Protein AF-A0A1G9P3B0-F1 (afdb_monomer_lite)

Sequence (167 aa):
MRNFLYIVFLFLLISGCKPGIPKQVIQPDQMSGLLADIHIVDGYVSSIPSSDSAKKVAAAYYKGIYKKYGVDSAKYAKSMAYYNSEPKVLDEIYTKVVADLSRQKAIVVKSDSLSNAKIQKALSLKNSADSLLRADPEYKIRFLLKDTTKKKIDFIQPKMVYKEPKL

Structure (mmCIF, N/CA/C/O backbone):
data_AF-A0A1G9P3B0-F1
#
_entry.id   AF-A0A1G9P3B0-F1
#
loop_
_atom_site.group_PDB
_atom_site.id
_atom_site.type_symbol
_atom_site.label_atom_id
_atom_site.label_alt_id
_atom_site.label_comp_id
_atom_site.label_asym_id
_atom_site.label_entity_id
_atom_site.label_seq_id
_atom_site.pdbx_PDB_ins_code
_atom_site.Cartn_x
_atom_site.Cartn_y
_atom_site.Cartn_z
_atom_site.occupancy
_atom_site.B_iso_or_equiv
_atom_site.auth_seq_id
_atom_site.auth_comp_id
_atom_site.auth_asym_id
_atom_site.auth_atom_id
_atom_site.pdbx_PDB_model_num
ATOM 1 N N . MET A 1 1 ? -24.530 -32.537 45.513 1.00 59.22 1 MET A N 1
ATOM 2 C CA . MET A 1 1 ? -23.204 -32.519 44.849 1.00 59.22 1 MET A CA 1
ATOM 3 C C . MET A 1 1 ? -23.283 -32.873 43.358 1.00 59.22 1 MET A C 1
ATOM 5 O O . MET A 1 1 ? -22.841 -32.071 42.551 1.00 59.22 1 MET A O 1
ATOM 9 N N . ARG A 1 2 ? -23.889 -34.007 42.957 1.00 66.62 2 ARG A N 1
ATOM 10 C CA . ARG A 1 2 ? -23.928 -34.464 41.545 1.00 66.62 2 ARG A CA 1
ATOM 11 C C . ARG A 1 2 ? -24.655 -33.516 40.570 1.00 66.62 2 ARG A C 1
ATOM 13 O O . ARG A 1 2 ? -24.180 -33.315 39.463 1.00 66.62 2 ARG A O 1
ATOM 20 N N . ASN A 1 3 ? -25.740 -32.866 41.001 1.00 70.38 3 ASN A N 1
ATOM 21 C CA . ASN A 1 3 ? -26.509 -31.945 40.146 1.00 70.38 3 ASN A CA 1
ATOM 22 C C . ASN A 1 3 ? -25.796 -30.609 39.872 1.00 70.38 3 ASN A C 1
ATOM 24 O O . ASN A 1 3 ? -26.060 -29.973 38.859 1.00 70.38 3 ASN A O 1
ATOM 28 N N . PHE A 1 4 ? -24.866 -30.203 40.742 1.00 78.69 4 PHE A N 1
ATOM 29 C CA . PHE A 1 4 ? -24.110 -28.960 40.576 1.00 78.69 4 PHE A CA 1
ATOM 30 C C . PHE A 1 4 ? -23.075 -29.076 39.447 1.00 78.69 4 PHE A C 1
ATOM 32 O O . PHE A 1 4 ? -22.885 -28.137 38.681 1.00 78.69 4 PHE A O 1
ATOM 39 N N . LEU A 1 5 ? -22.480 -30.264 39.279 1.00 81.88 5 LEU A N 1
ATOM 40 C CA . LEU A 1 5 ? -21.540 -30.549 38.192 1.00 81.88 5 LEU A CA 1
ATOM 41 C C . LEU A 1 5 ? -22.190 -30.411 36.810 1.00 81.88 5 LEU A C 1
ATOM 43 O O . LEU A 1 5 ? -21.567 -29.859 35.910 1.00 81.88 5 LEU A O 1
ATOM 47 N N . TYR A 1 6 ? -23.449 -30.830 36.646 1.00 84.00 6 TYR A N 1
ATOM 48 C CA . TYR A 1 6 ? -24.161 -30.683 35.371 1.00 84.00 6 TYR A CA 1
ATOM 49 C C . TYR A 1 6 ? -24.462 -29.220 35.021 1.00 84.00 6 TYR A C 1
ATOM 51 O O . TYR A 1 6 ? -24.377 -28.847 33.856 1.00 84.00 6 TYR A O 1
ATOM 59 N N . ILE A 1 7 ? -24.755 -28.378 36.018 1.00 84.69 7 ILE A N 1
ATOM 60 C CA . ILE A 1 7 ? -25.005 -26.941 35.815 1.00 84.69 7 ILE A CA 1
ATOM 61 C C . ILE A 1 7 ? -23.712 -26.219 35.415 1.00 84.69 7 ILE A C 1
ATOM 63 O O . ILE A 1 7 ? -23.719 -25.415 34.485 1.00 84.69 7 ILE A O 1
ATOM 67 N N . VAL A 1 8 ? -22.590 -26.547 36.063 1.00 84.25 8 VAL A N 1
ATOM 68 C CA . VAL A 1 8 ? -21.265 -26.006 35.712 1.00 84.25 8 VAL A CA 1
ATOM 69 C C . VAL A 1 8 ? -20.843 -26.451 34.308 1.00 84.25 8 VAL A C 1
ATOM 71 O O . VAL A 1 8 ? -20.342 -25.642 33.529 1.00 84.25 8 VAL A O 1
ATOM 74 N N . PHE A 1 9 ? -21.100 -27.711 33.948 1.00 81.44 9 PHE A N 1
ATOM 75 C CA . PHE A 1 9 ? -20.798 -28.238 32.615 1.00 81.44 9 PHE A CA 1
ATOM 76 C C . PHE A 1 9 ? -21.659 -27.585 31.522 1.00 81.44 9 PHE A C 1
ATOM 78 O O . PHE A 1 9 ? -21.158 -27.266 30.444 1.00 81.44 9 PHE A O 1
ATOM 85 N N . LEU A 1 10 ? -22.935 -27.308 31.815 1.00 80.62 10 LEU A N 1
ATOM 86 C CA . LEU A 1 10 ? -23.837 -26.599 30.907 1.00 80.62 10 LEU A CA 1
ATOM 87 C C . LEU A 1 10 ? -23.410 -25.135 30.696 1.00 80.62 10 LEU A C 1
ATOM 89 O O . LEU A 1 10 ? -23.442 -24.652 29.569 1.00 80.62 10 LEU A O 1
ATOM 93 N N . PHE A 1 11 ? -22.940 -24.444 31.740 1.00 76.75 11 PHE A N 1
ATOM 94 C CA . PHE A 1 11 ? -22.407 -23.076 31.628 1.00 76.75 11 PHE A CA 1
ATOM 95 C C . PHE A 1 11 ? -21.090 -22.994 30.834 1.00 76.75 11 PHE A C 1
ATOM 97 O O . PHE A 1 11 ? -20.860 -22.028 30.100 1.00 76.75 11 PHE A O 1
ATOM 104 N N . LEU A 1 12 ? -20.242 -24.022 30.933 1.00 76.69 12 LEU A N 1
ATOM 105 C CA . LEU A 1 12 ? -19.001 -24.135 30.158 1.00 76.69 12 LEU A CA 1
ATOM 106 C C . LEU A 1 12 ? -19.261 -24.270 28.651 1.00 76.69 12 LEU A C 1
ATOM 108 O O . LEU A 1 12 ? -18.527 -23.691 27.852 1.00 76.69 12 LEU A O 1
ATOM 112 N N . LEU A 1 13 ? -20.334 -24.963 28.259 1.00 72.31 13 LEU A N 1
ATOM 113 C CA . LEU A 1 13 ? -20.713 -25.146 26.852 1.00 72.31 13 LEU A CA 1
ATOM 114 C C . LEU A 1 13 ? -21.201 -23.850 26.179 1.00 72.31 13 LEU A C 1
ATOM 116 O O . LEU A 1 13 ? -21.048 -23.698 24.970 1.00 72.31 13 LEU A O 1
ATOM 120 N N . ILE A 1 14 ? -21.743 -22.895 26.942 1.00 68.38 14 ILE A N 1
ATOM 121 C CA . ILE A 1 14 ? -22.289 -21.634 26.403 1.00 68.38 14 ILE A CA 1
ATOM 122 C C . ILE A 1 14 ? -21.182 -20.574 26.220 1.00 68.38 14 ILE A C 1
ATOM 124 O O . ILE A 1 14 ? -21.295 -19.694 25.370 1.00 68.38 14 ILE A O 1
ATOM 128 N N . SER A 1 15 ? -20.067 -20.690 26.950 1.00 64.88 15 SER A N 1
ATOM 129 C CA . SER A 1 15 ? -18.946 -19.730 26.907 1.00 64.88 15 SER A CA 1
ATOM 130 C C . SER A 1 15 ? -18.006 -19.890 25.697 1.00 64.88 15 SER A C 1
ATOM 132 O O . SER A 1 15 ? -17.103 -19.078 25.512 1.00 64.88 15 SER A O 1
ATOM 134 N N . GLY A 1 16 ? -18.189 -20.924 24.866 1.00 62.62 16 GLY A N 1
ATOM 135 C CA . GLY A 1 16 ? -17.286 -21.248 23.750 1.00 62.62 16 GLY A CA 1
ATOM 136 C C . GLY A 1 16 ? -17.602 -20.568 22.412 1.00 62.62 16 GLY A C 1
ATOM 137 O O . GLY A 1 16 ? -16.839 -20.712 21.456 1.00 62.62 16 GLY A O 1
ATOM 138 N N . CYS A 1 17 ? -18.716 -19.842 22.302 1.00 65.38 17 CYS A N 1
ATOM 139 C CA . CYS A 1 17 ? -19.121 -19.241 21.035 1.00 65.38 17 CYS A CA 1
ATOM 140 C C . CYS A 1 17 ? -18.333 -17.941 20.796 1.00 65.38 17 CYS A C 1
ATOM 142 O O . CYS A 1 17 ? -18.739 -16.871 21.252 1.00 65.38 17 CYS A O 1
ATOM 144 N N . LYS A 1 18 ? -17.183 -18.018 20.105 1.00 65.06 18 LYS A N 1
ATOM 145 C CA . LYS A 1 18 ? -16.473 -16.808 19.656 1.00 65.06 18 LYS A CA 1
ATOM 146 C C . LYS A 1 18 ? -17.383 -16.087 18.651 1.00 65.06 18 LYS A C 1
ATOM 148 O O . LYS A 1 18 ? -17.736 -16.691 17.635 1.00 65.06 18 LYS A O 1
ATOM 153 N N . PRO A 1 19 ? -17.785 -14.830 18.904 1.00 71.19 19 PRO A N 1
ATOM 154 C CA . PRO A 1 19 ? -18.587 -14.094 17.943 1.00 71.19 19 PRO A CA 1
ATOM 155 C C . PRO A 1 19 ? -17.794 -13.963 16.640 1.00 71.19 19 PRO A C 1
ATOM 157 O O . PRO A 1 19 ? -16.622 -13.584 16.643 1.00 71.19 19 PRO A O 1
ATOM 160 N N . GLY A 1 20 ? -18.426 -14.336 15.527 1.00 82.44 20 GLY A N 1
ATOM 161 C CA . GLY A 1 20 ? -17.858 -14.140 14.198 1.00 82.44 20 GLY A CA 1
ATOM 162 C C . GLY A 1 20 ? -17.673 -12.654 13.877 1.00 82.44 20 GLY A C 1
ATOM 163 O O . GLY A 1 20 ? -18.177 -11.777 14.580 1.00 82.44 20 GLY A O 1
ATOM 164 N N . ILE A 1 21 ? -16.968 -12.369 12.783 1.00 88.69 21 ILE A N 1
ATOM 165 C CA . ILE A 1 21 ? -16.720 -10.992 12.343 1.00 88.69 21 ILE A CA 1
ATOM 166 C C . ILE A 1 21 ? -18.064 -10.291 12.057 1.00 88.69 21 ILE A C 1
ATOM 168 O O . ILE A 1 21 ? -18.881 -10.834 11.302 1.00 88.69 21 ILE A O 1
ATOM 172 N N . PRO A 1 22 ? -18.325 -9.102 12.639 1.00 90.88 22 PRO A N 1
ATOM 173 C CA . PRO A 1 22 ? -19.581 -8.389 12.440 1.00 90.88 22 PRO A CA 1
ATOM 174 C C . PRO A 1 22 ? -19.814 -8.035 10.968 1.00 90.88 22 PRO A C 1
ATOM 176 O O . PRO A 1 22 ? -18.952 -7.463 10.311 1.00 90.88 22 PRO A O 1
ATOM 179 N N . LYS A 1 23 ? -21.026 -8.258 10.453 1.00 90.38 23 LYS A N 1
ATOM 180 C CA . LYS A 1 23 ? -21.375 -7.928 9.052 1.00 90.38 23 LYS A CA 1
ATOM 181 C C . LYS A 1 23 ? -21.283 -6.429 8.726 1.00 90.38 23 LYS A C 1
ATOM 183 O O . LYS A 1 23 ? -21.314 -6.034 7.564 1.00 90.38 23 LYS A O 1
ATOM 188 N N . GLN A 1 24 ? -21.247 -5.583 9.752 1.00 91.62 24 GLN A N 1
ATOM 189 C CA . GLN A 1 24 ? -21.202 -4.129 9.638 1.00 91.62 24 GLN A CA 1
ATOM 190 C C . GLN A 1 24 ? -19.784 -3.596 9.382 1.00 91.62 24 GLN A C 1
ATOM 192 O O . GLN A 1 24 ? -19.653 -2.418 9.044 1.00 91.62 24 GLN A O 1
ATOM 197 N N . VAL A 1 25 ? -18.743 -4.424 9.544 1.00 96.69 25 VAL A N 1
ATOM 198 C CA . VAL A 1 25 ? -17.365 -4.074 9.175 1.00 96.69 25 VAL A CA 1
ATOM 199 C C . VAL A 1 25 ? -17.031 -4.580 7.769 1.00 96.69 25 VAL A C 1
ATOM 201 O O . VAL A 1 25 ? -17.743 -5.391 7.182 1.00 96.69 25 VAL A O 1
ATOM 204 N N . ILE A 1 26 ? -15.971 -4.043 7.176 1.00 98.06 26 ILE A N 1
ATOM 205 C CA . ILE A 1 26 ? -15.415 -4.523 5.910 1.00 98.06 26 ILE A CA 1
ATOM 206 C C . ILE A 1 26 ? -14.812 -5.898 6.171 1.00 98.06 26 ILE A C 1
ATOM 208 O O . ILE A 1 26 ? -13.929 -6.002 7.013 1.00 98.06 26 ILE A O 1
ATOM 212 N N . GLN A 1 27 ? -15.258 -6.927 5.451 1.00 97.38 27 GLN A N 1
ATOM 213 C CA . GLN A 1 27 ? -14.770 -8.298 5.634 1.00 97.38 27 GLN A CA 1
ATOM 214 C C . GLN A 1 27 ? -13.257 -8.411 5.358 1.00 97.38 27 GLN A C 1
ATOM 216 O O . GLN A 1 27 ? -12.761 -7.678 4.499 1.00 97.38 27 GLN A O 1
ATOM 221 N N . PRO A 1 28 ? -12.524 -9.333 6.017 1.00 96.69 28 PRO A N 1
ATOM 222 C CA . PRO A 1 28 ? -11.058 -9.397 5.958 1.00 96.69 28 PRO A CA 1
ATOM 223 C C . PRO A 1 28 ? -10.470 -9.434 4.548 1.00 96.69 28 PRO A C 1
ATOM 225 O O . PRO A 1 28 ? -9.521 -8.711 4.260 1.00 96.69 28 PRO A O 1
ATOM 228 N N . ASP A 1 29 ? -11.060 -10.225 3.647 1.00 96.06 29 ASP A N 1
ATOM 229 C CA . ASP A 1 29 ? -10.578 -10.334 2.266 1.00 96.06 29 ASP A CA 1
ATOM 230 C C . ASP A 1 29 ? -10.693 -8.997 1.527 1.00 96.06 29 ASP A C 1
ATOM 232 O O . ASP A 1 29 ? -9.725 -8.527 0.931 1.00 96.06 29 ASP A O 1
ATOM 236 N N . GLN A 1 30 ? -11.843 -8.327 1.643 1.00 98.06 30 GLN A N 1
ATOM 237 C CA . GLN A 1 30 ? -12.043 -7.004 1.057 1.00 98.06 30 GLN A CA 1
ATOM 238 C C . GLN A 1 30 ? -11.147 -5.947 1.721 1.00 98.06 30 GLN A C 1
ATOM 240 O O . GLN A 1 30 ? -10.620 -5.073 1.034 1.00 98.06 30 GLN A O 1
ATOM 245 N N . MET A 1 31 ? -10.957 -6.030 3.042 1.00 98.31 31 MET A N 1
ATOM 246 C CA . MET A 1 31 ? -10.093 -5.117 3.791 1.00 98.31 31 MET A CA 1
ATOM 247 C C . MET A 1 31 ? -8.634 -5.244 3.345 1.00 98.31 31 MET A C 1
ATOM 249 O O . MET A 1 31 ? -7.967 -4.227 3.191 1.00 98.31 31 MET A O 1
ATOM 253 N N . SER A 1 32 ? -8.153 -6.462 3.079 1.00 98.38 32 SER A N 1
ATOM 254 C CA . SER A 1 32 ? -6.780 -6.683 2.614 1.00 98.38 32 SER A CA 1
ATOM 255 C C . SER A 1 32 ? -6.499 -6.004 1.268 1.00 98.38 32 SER A C 1
ATOM 257 O O . SER A 1 32 ? -5.506 -5.295 1.139 1.00 98.38 32 SER A O 1
ATOM 259 N N . GLY A 1 33 ? -7.409 -6.116 0.292 1.00 98.19 33 GLY A N 1
ATOM 260 C CA . GLY A 1 33 ? -7.270 -5.409 -0.987 1.00 98.19 33 GLY A CA 1
ATOM 261 C C . GLY A 1 33 ? -7.350 -3.889 -0.826 1.00 98.19 33 GLY A C 1
ATOM 262 O O . GLY A 1 33 ? -6.542 -3.151 -1.389 1.00 98.19 33 GLY A O 1
ATOM 263 N N . LEU A 1 34 ? -8.292 -3.412 -0.006 1.00 98.50 34 LEU A N 1
ATOM 264 C CA . LEU A 1 34 ? -8.443 -1.986 0.276 1.00 98.50 34 LEU A CA 1
ATOM 265 C C . LEU A 1 34 ? -7.182 -1.393 0.912 1.00 98.50 34 LEU A C 1
ATOM 267 O O . LEU A 1 34 ? -6.743 -0.323 0.493 1.00 98.50 34 LEU A O 1
ATOM 271 N N . LEU A 1 35 ? -6.589 -2.081 1.889 1.00 98.62 35 LEU A N 1
ATOM 272 C CA . LEU A 1 35 ? -5.361 -1.635 2.545 1.00 98.62 35 LEU A CA 1
ATOM 273 C C . LEU A 1 35 ? -4.155 -1.674 1.615 1.00 98.62 35 LEU A C 1
ATOM 275 O O . LEU A 1 35 ? -3.344 -0.754 1.660 1.00 98.62 35 LEU A O 1
ATOM 279 N N . ALA A 1 36 ? -4.050 -2.680 0.743 1.00 98.50 36 ALA A N 1
ATOM 280 C CA . ALA A 1 36 ? -2.992 -2.715 -0.262 1.00 98.50 36 ALA A CA 1
ATOM 281 C C . ALA A 1 36 ? -3.039 -1.468 -1.164 1.00 98.50 36 ALA A C 1
ATOM 283 O O . ALA A 1 36 ? -2.022 -0.795 -1.333 1.00 98.50 36 ALA A O 1
ATOM 284 N N . ASP A 1 37 ? -4.222 -1.097 -1.667 1.00 98.31 37 ASP A N 1
ATOM 285 C CA . ASP A 1 37 ? -4.383 0.107 -2.491 1.00 98.31 37 ASP A CA 1
ATOM 286 C C . ASP A 1 37 ? -4.102 1.401 -1.706 1.00 98.31 37 ASP A C 1
ATOM 288 O O . ASP A 1 37 ? -3.461 2.312 -2.236 1.00 98.31 37 ASP A O 1
ATOM 292 N N . ILE A 1 38 ? -4.551 1.490 -0.445 1.00 98.19 38 ILE A N 1
ATOM 293 C CA . ILE A 1 38 ? -4.257 2.640 0.427 1.00 98.19 38 ILE A CA 1
ATOM 294 C C . ILE A 1 38 ? -2.749 2.780 0.629 1.00 98.19 38 ILE A C 1
ATOM 296 O O . ILE A 1 38 ? -2.220 3.864 0.416 1.00 98.19 38 ILE A O 1
ATOM 300 N N . HIS A 1 39 ? -2.035 1.704 0.956 1.00 98.06 39 HIS A N 1
ATOM 301 C CA . HIS A 1 39 ? -0.599 1.774 1.226 1.00 98.06 39 HIS A CA 1
ATOM 302 C C . HIS A 1 39 ? 0.250 2.060 -0.016 1.00 98.06 39 HIS A C 1
ATOM 304 O O . HIS A 1 39 ? 1.301 2.692 0.098 1.00 98.06 39 HIS A O 1
ATOM 310 N N . ILE A 1 40 ? -0.203 1.670 -1.212 1.00 97.56 40 ILE A N 1
ATOM 311 C CA . ILE A 1 40 ? 0.422 2.119 -2.469 1.00 97.56 40 ILE A CA 1
ATOM 312 C C . ILE A 1 40 ? 0.308 3.641 -2.593 1.00 97.56 40 ILE A C 1
ATOM 314 O O . ILE A 1 40 ? 1.293 4.323 -2.890 1.00 97.56 40 ILE A O 1
ATOM 318 N N . VAL A 1 41 ? -0.886 4.180 -2.338 1.00 97.38 41 VAL A N 1
ATOM 319 C CA . VAL A 1 41 ? -1.122 5.627 -2.346 1.00 97.38 41 VAL A CA 1
ATOM 320 C C . VAL A 1 41 ? -0.318 6.318 -1.254 1.00 97.38 41 VAL A C 1
ATOM 322 O O . VAL A 1 41 ? 0.271 7.352 -1.543 1.00 97.38 41 VAL A O 1
ATOM 325 N N . ASP A 1 42 ? -0.225 5.759 -0.048 1.00 97.00 42 ASP A N 1
ATOM 326 C CA . ASP A 1 42 ? 0.584 6.319 1.041 1.00 97.00 42 ASP A CA 1
ATOM 327 C C . ASP A 1 42 ? 2.054 6.416 0.635 1.00 97.00 42 ASP A C 1
ATOM 329 O O . ASP A 1 42 ? 2.689 7.451 0.837 1.00 97.00 42 ASP A O 1
ATOM 333 N N . GLY A 1 43 ? 2.578 5.368 -0.008 1.00 96.25 43 GLY A N 1
ATOM 334 C CA . GLY A 1 43 ? 3.925 5.366 -0.568 1.00 96.25 43 GLY A CA 1
ATOM 335 C C . GLY A 1 43 ? 4.128 6.505 -1.569 1.00 96.25 43 GLY A C 1
ATOM 336 O O . GLY A 1 43 ? 5.096 7.256 -1.459 1.00 96.25 43 GLY A O 1
ATOM 337 N N . TYR A 1 44 ? 3.186 6.705 -2.494 1.00 95.81 44 TYR A N 1
ATOM 338 C CA . TYR A 1 44 ? 3.234 7.829 -3.434 1.00 95.81 44 TYR A CA 1
ATOM 339 C C . TYR A 1 44 ? 3.120 9.193 -2.734 1.00 95.81 44 TYR A C 1
ATOM 341 O O . TYR A 1 44 ? 3.944 10.078 -2.958 1.00 95.81 44 TYR A O 1
ATOM 349 N N . VAL A 1 45 ? 2.135 9.366 -1.857 1.00 96.94 45 VAL A N 1
ATOM 350 C CA . VAL A 1 45 ? 1.874 10.608 -1.117 1.00 96.94 45 VAL A CA 1
ATOM 351 C C . VAL A 1 45 ? 3.070 11.000 -0.253 1.00 96.94 45 VAL A C 1
ATOM 353 O O . VAL A 1 45 ? 3.389 12.184 -0.179 1.00 96.94 45 VAL A O 1
ATOM 356 N N . SER A 1 46 ? 3.782 10.032 0.331 1.00 96.25 46 SER A N 1
ATOM 357 C CA . SER A 1 46 ? 4.992 10.281 1.127 1.00 96.25 46 SER A CA 1
ATOM 358 C C . SER A 1 46 ? 6.138 10.912 0.329 1.00 96.25 46 SER A C 1
ATOM 360 O O . SER A 1 46 ? 7.016 11.540 0.914 1.00 96.25 46 SER A O 1
ATOM 362 N N . SER A 1 47 ? 6.119 10.797 -1.005 1.00 96.25 47 SER A N 1
ATOM 363 C CA . SER A 1 47 ? 7.116 11.427 -1.877 1.00 96.25 47 SER A CA 1
ATOM 364 C C . SER A 1 47 ? 6.819 12.902 -2.182 1.00 96.25 47 SER A C 1
ATOM 366 O O . SER A 1 47 ? 7.651 13.583 -2.781 1.00 96.25 47 SER A O 1
ATOM 368 N N . ILE A 1 48 ? 5.646 13.413 -1.785 1.00 96.12 48 ILE A N 1
ATOM 369 C CA . ILE A 1 48 ? 5.209 14.786 -2.058 1.00 96.12 48 ILE A CA 1
ATOM 370 C C . ILE A 1 48 ? 5.733 15.722 -0.954 1.00 96.12 48 ILE A C 1
ATOM 372 O O . ILE A 1 48 ? 5.305 15.597 0.193 1.00 96.12 48 ILE A O 1
ATOM 376 N N . PRO A 1 49 ? 6.589 16.717 -1.269 1.00 94.44 49 PRO A N 1
ATOM 377 C CA . PRO A 1 49 ? 7.203 17.567 -0.241 1.00 94.44 49 PRO A CA 1
ATOM 378 C C . PRO A 1 49 ? 6.222 18.509 0.472 1.00 94.44 49 PRO A C 1
ATOM 380 O O . PRO A 1 49 ? 6.389 18.829 1.645 1.00 94.44 49 PRO A O 1
ATOM 383 N N . SER A 1 50 ? 5.202 18.995 -0.243 1.00 96.56 50 SER A N 1
ATOM 384 C CA . SER A 1 50 ? 4.205 19.924 0.299 1.00 96.56 50 SER A CA 1
ATOM 385 C C . SER A 1 50 ? 3.103 19.159 1.025 1.00 96.56 50 SER A C 1
ATOM 387 O O . SER A 1 50 ? 2.369 18.391 0.404 1.00 96.56 50 SER A O 1
ATOM 389 N N . SER A 1 51 ? 2.935 19.423 2.322 1.00 93.94 51 SER A N 1
ATOM 390 C CA . SER A 1 51 ? 1.920 18.776 3.163 1.00 93.94 51 SER A CA 1
ATOM 391 C C . SER A 1 51 ? 0.486 19.035 2.685 1.00 93.94 51 SER A C 1
ATOM 393 O O . SER A 1 51 ? -0.330 18.113 2.663 1.00 93.94 51 SER A O 1
ATOM 395 N N . ASP A 1 52 ? 0.170 20.254 2.250 1.00 95.44 52 ASP A N 1
ATOM 396 C CA . ASP A 1 52 ? -1.157 20.590 1.719 1.00 95.44 52 ASP A CA 1
ATOM 397 C C . ASP A 1 52 ? -1.432 19.887 0.388 1.00 95.44 52 ASP A C 1
ATOM 399 O O . ASP A 1 52 ? -2.525 19.356 0.165 1.00 95.44 52 ASP A O 1
ATOM 403 N N . SER A 1 53 ? -0.414 19.807 -0.472 1.00 95.19 53 SER A N 1
ATOM 404 C CA . SER A 1 53 ? -0.503 19.056 -1.726 1.00 95.19 53 SER A CA 1
ATOM 405 C C . SER A 1 53 ? -0.691 17.564 -1.453 1.00 95.19 53 SER A C 1
ATOM 407 O O . SER A 1 53 ? -1.592 16.948 -2.022 1.00 95.19 53 SER A O 1
ATOM 409 N N . ALA A 1 54 ? 0.091 17.001 -0.529 1.00 95.62 54 ALA A N 1
ATOM 410 C CA . ALA A 1 54 ? 0.007 15.608 -0.107 1.00 95.62 54 ALA A CA 1
ATOM 411 C C . ALA A 1 54 ? -1.397 15.261 0.409 1.00 95.62 54 ALA A C 1
ATOM 413 O O . ALA A 1 54 ? -2.001 14.296 -0.056 1.00 95.62 54 ALA A O 1
ATOM 414 N N . LYS A 1 55 ? -1.973 16.094 1.287 1.00 95.94 55 LYS A N 1
ATOM 415 C CA . LYS A 1 55 ? -3.342 15.916 1.802 1.00 95.94 55 LYS A CA 1
ATOM 416 C C . LYS A 1 55 ? -4.390 15.937 0.693 1.00 95.94 55 LYS A C 1
ATOM 418 O O . LYS A 1 55 ? -5.268 15.075 0.664 1.00 95.94 55 LYS A O 1
ATOM 423 N N . LYS A 1 56 ? -4.313 16.907 -0.225 1.00 96.62 56 LYS A N 1
ATOM 424 C CA . LYS A 1 56 ? -5.270 17.031 -1.337 1.00 96.62 56 LYS A CA 1
ATOM 425 C C . LYS A 1 56 ? -5.216 15.813 -2.259 1.00 96.62 56 LYS A C 1
ATOM 427 O O . LYS A 1 56 ? -6.258 15.296 -2.661 1.00 96.62 56 LYS A O 1
ATOM 432 N N . VAL A 1 57 ? -4.007 15.349 -2.562 1.00 96.56 57 VAL A N 1
ATOM 433 C CA . VAL A 1 57 ? -3.767 14.165 -3.389 1.00 96.56 57 VAL A CA 1
ATOM 434 C C . VAL A 1 57 ? -4.275 12.90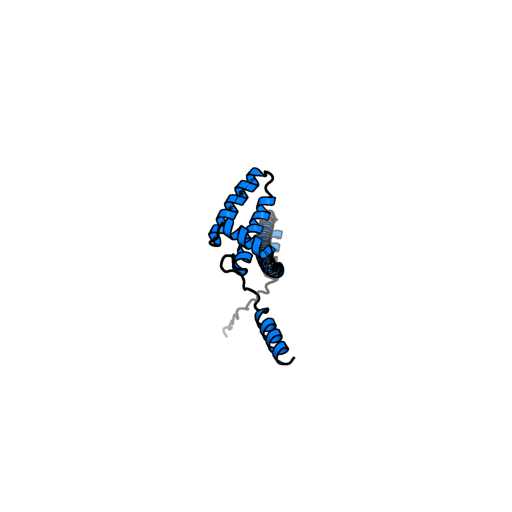3 -2.690 1.00 96.56 57 VAL A C 1
ATOM 436 O O . VAL A 1 57 ? -5.072 12.171 -3.277 1.00 96.56 57 VAL A O 1
ATOM 439 N N . ALA A 1 58 ? -3.910 12.689 -1.423 1.00 96.69 58 ALA A N 1
ATOM 440 C CA . ALA A 1 58 ? -4.369 11.551 -0.628 1.00 96.69 58 ALA A CA 1
ATOM 441 C C . ALA A 1 58 ? -5.901 11.478 -0.569 1.00 96.69 58 ALA A C 1
ATOM 443 O O . ALA A 1 58 ? -6.486 10.437 -0.854 1.00 96.69 58 ALA A O 1
ATOM 444 N N . ALA A 1 59 ? -6.570 12.603 -0.294 1.00 96.69 59 ALA A N 1
ATOM 445 C CA . ALA A 1 59 ? -8.029 12.660 -0.225 1.00 96.69 59 ALA A CA 1
ATOM 446 C C . ALA A 1 59 ? -8.704 12.245 -1.545 1.00 96.69 59 ALA A C 1
ATOM 448 O O . ALA A 1 59 ? -9.701 11.517 -1.529 1.00 96.69 59 ALA A O 1
ATOM 449 N N . ALA A 1 60 ? -8.163 12.676 -2.690 1.00 97.12 60 ALA A N 1
ATOM 450 C CA . ALA A 1 60 ? -8.686 12.300 -4.001 1.00 97.12 60 ALA A CA 1
ATOM 451 C C . ALA A 1 60 ? -8.522 10.795 -4.271 1.00 97.12 60 ALA A C 1
ATOM 453 O O . ALA A 1 60 ? -9.478 10.137 -4.692 1.00 97.12 60 ALA A O 1
ATOM 454 N N . TYR A 1 61 ? -7.345 10.242 -3.972 1.00 98.12 61 TYR A N 1
ATOM 455 C CA . TYR A 1 61 ? -7.074 8.816 -4.138 1.00 98.12 61 TYR A CA 1
ATOM 456 C C . TYR A 1 61 ? -7.917 7.947 -3.208 1.00 98.12 61 TYR A C 1
ATOM 458 O O . TYR A 1 61 ? -8.574 7.021 -3.681 1.00 98.12 61 TYR A O 1
ATOM 466 N N . TYR A 1 62 ? -7.973 8.264 -1.913 1.00 97.94 62 TYR A N 1
ATOM 467 C CA . TYR A 1 62 ? -8.775 7.502 -0.956 1.00 97.94 62 TYR A CA 1
ATOM 468 C C . TYR A 1 62 ? -10.253 7.505 -1.338 1.00 97.94 62 TYR A C 1
ATOM 470 O O . TYR A 1 62 ? -10.897 6.462 -1.282 1.00 97.94 62 TYR A O 1
ATOM 478 N N . LYS A 1 63 ? -10.793 8.634 -1.820 1.00 97.81 63 LYS A N 1
ATOM 479 C CA . LYS A 1 63 ? -12.167 8.687 -2.343 1.00 97.81 63 LYS A CA 1
ATOM 480 C C . LYS A 1 63 ? -12.380 7.703 -3.500 1.00 97.81 63 LYS A C 1
ATOM 482 O O . LYS A 1 63 ? -13.415 7.039 -3.554 1.00 97.81 63 LYS A O 1
ATOM 487 N N . GLY A 1 64 ? -11.414 7.601 -4.413 1.00 98.19 64 GLY A N 1
ATOM 488 C CA . GLY A 1 64 ? -11.435 6.627 -5.506 1.00 98.19 64 GLY A CA 1
ATOM 489 C C . GLY A 1 64 ? -11.361 5.180 -5.015 1.00 98.19 64 GLY A C 1
ATOM 490 O O . GLY A 1 64 ? -12.146 4.343 -5.460 1.00 98.19 64 GLY A O 1
ATOM 491 N N . ILE A 1 65 ? -10.478 4.898 -4.055 1.00 98.44 65 ILE A N 1
ATOM 492 C CA . ILE A 1 65 ? -10.320 3.571 -3.443 1.00 98.44 65 ILE A CA 1
ATOM 493 C C . ILE A 1 65 ? -11.608 3.152 -2.735 1.00 98.44 65 ILE A C 1
ATOM 495 O O . ILE A 1 65 ? -12.145 2.084 -3.011 1.00 98.44 65 ILE A O 1
ATOM 499 N N . TYR A 1 66 ? -12.173 4.006 -1.886 1.00 98.44 66 TYR A N 1
ATOM 500 C CA . TYR A 1 66 ? -13.431 3.714 -1.200 1.00 98.44 66 TYR A CA 1
ATOM 501 C C . TYR A 1 66 ? -14.555 3.394 -2.190 1.00 98.44 66 TYR A C 1
ATOM 503 O O . TYR A 1 66 ? -15.263 2.400 -2.018 1.00 98.44 66 TYR A O 1
ATOM 511 N N . LYS A 1 67 ? -14.641 4.143 -3.299 1.00 98.31 67 LYS A N 1
ATOM 512 C CA . LYS A 1 67 ? -15.580 3.848 -4.387 1.00 98.31 67 LYS A CA 1
ATOM 513 C C . LYS A 1 67 ? -15.316 2.484 -5.040 1.00 98.31 67 LYS A C 1
ATOM 515 O O . LYS A 1 67 ? -16.274 1.753 -5.270 1.00 98.31 67 LYS A O 1
ATOM 520 N N . LYS A 1 68 ? -14.053 2.125 -5.309 1.00 98.25 68 LYS A N 1
ATOM 521 C CA . LYS A 1 68 ? -13.659 0.816 -5.876 1.00 98.25 68 LYS A CA 1
ATOM 522 C C . LYS A 1 68 ? -14.146 -0.353 -5.013 1.00 98.25 68 LYS A C 1
ATOM 524 O O . LYS A 1 68 ? -14.591 -1.355 -5.560 1.00 98.25 68 LYS A O 1
ATOM 529 N N . TYR A 1 69 ? -14.100 -0.213 -3.689 1.00 98.00 69 TYR A N 1
ATOM 530 C CA . TYR A 1 69 ? -14.511 -1.261 -2.744 1.00 98.00 69 TYR A CA 1
ATOM 531 C C . TYR A 1 69 ? -15.959 -1.139 -2.247 1.00 98.00 69 TYR A C 1
ATOM 533 O O . TYR A 1 69 ? -16.379 -1.935 -1.408 1.00 98.00 69 TYR A O 1
ATOM 541 N N . GLY A 1 70 ? -16.733 -0.157 -2.725 1.00 97.69 70 GLY A N 1
ATOM 542 C CA . GLY A 1 70 ? -18.115 0.053 -2.278 1.00 97.69 70 GLY A CA 1
ATOM 543 C C . GLY A 1 70 ? -18.226 0.397 -0.787 1.00 97.69 70 GLY A C 1
ATOM 544 O O . GLY A 1 70 ? -19.143 -0.059 -0.103 1.00 97.69 70 GLY A O 1
ATOM 545 N N . VAL A 1 71 ? -17.265 1.158 -0.263 1.00 97.62 71 VAL A N 1
ATOM 546 C CA . VAL A 1 71 ? -17.224 1.609 1.136 1.00 97.62 71 VAL A CA 1
ATOM 547 C C . VAL A 1 71 ? -17.092 3.129 1.204 1.00 97.62 71 VAL A C 1
ATOM 549 O O . VAL A 1 71 ? -16.914 3.793 0.186 1.00 97.62 71 VAL A O 1
ATOM 552 N N . ASP A 1 72 ? -17.171 3.683 2.408 1.00 97.50 72 ASP A N 1
ATOM 553 C CA . ASP A 1 72 ? -16.848 5.076 2.699 1.00 97.50 72 ASP A CA 1
ATOM 554 C C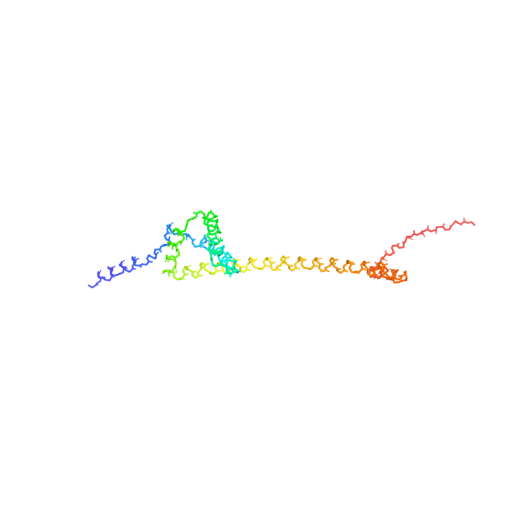 . ASP A 1 72 ? -15.792 5.166 3.815 1.00 97.50 72 ASP A C 1
ATOM 556 O O . ASP A 1 72 ? -15.376 4.159 4.403 1.00 97.50 72 ASP A O 1
ATOM 560 N N . SER A 1 73 ? -15.345 6.389 4.108 1.00 96.94 73 SER A N 1
ATOM 561 C CA . SER A 1 73 ? -14.348 6.639 5.150 1.00 96.94 73 SER A CA 1
ATOM 562 C C . SER A 1 73 ? -14.835 6.231 6.543 1.00 96.94 73 SER A C 1
ATOM 564 O O . SER A 1 73 ? -14.034 5.762 7.349 1.00 96.94 73 SER A O 1
ATOM 566 N N . ALA A 1 74 ? -16.133 6.367 6.827 1.00 97.81 74 ALA A N 1
ATOM 567 C CA . ALA A 1 74 ? -16.715 6.031 8.123 1.00 97.81 74 ALA A CA 1
ATOM 568 C C . ALA A 1 74 ? -16.722 4.514 8.360 1.00 97.81 74 ALA A C 1
ATOM 570 O O . ALA A 1 74 ? -16.304 4.041 9.419 1.00 97.81 74 ALA A O 1
ATOM 571 N N . LYS A 1 75 ? -17.135 3.731 7.359 1.00 98.00 75 LYS A N 1
ATOM 572 C CA . LYS A 1 75 ? -17.114 2.268 7.385 1.00 98.00 75 LYS A CA 1
ATOM 573 C C . LYS A 1 75 ? -15.687 1.747 7.455 1.00 98.00 75 LYS A C 1
ATOM 575 O O . LYS A 1 75 ? -15.439 0.817 8.221 1.00 98.00 75 LYS A O 1
ATOM 580 N N . TYR A 1 76 ? -14.750 2.351 6.723 1.00 98.19 76 TYR A N 1
ATOM 581 C CA . TYR A 1 76 ? -13.327 2.035 6.850 1.00 98.19 76 TYR A CA 1
ATOM 582 C C . TYR A 1 76 ? -12.819 2.275 8.276 1.00 98.19 76 TYR A C 1
ATOM 584 O O . TYR A 1 76 ? -12.335 1.337 8.907 1.00 98.19 76 TYR A O 1
ATOM 592 N N . ALA A 1 77 ? -13.011 3.480 8.820 1.00 98.00 77 ALA A N 1
ATOM 593 C CA . ALA A 1 77 ? -12.554 3.836 10.163 1.00 98.00 77 ALA A CA 1
ATOM 594 C C . ALA A 1 77 ? -13.153 2.920 11.241 1.00 98.00 77 ALA A C 1
ATOM 596 O O . ALA A 1 77 ? -12.431 2.405 12.093 1.00 98.00 77 ALA A O 1
ATOM 597 N N . LYS A 1 78 ? -14.460 2.638 11.160 1.00 97.94 78 LYS A N 1
ATOM 598 C CA . LYS A 1 78 ? -15.147 1.697 12.057 1.00 97.94 78 LYS A CA 1
ATOM 599 C C . LYS A 1 78 ? -14.564 0.286 11.973 1.00 97.94 78 LYS A C 1
ATOM 601 O O . LYS A 1 78 ? -14.384 -0.370 12.994 1.00 97.94 78 LYS A O 1
ATOM 606 N N . SER A 1 79 ? -14.284 -0.185 10.762 1.00 98.12 79 SER A N 1
ATOM 607 C CA . SER A 1 79 ? -13.733 -1.525 10.542 1.00 98.12 79 SER A CA 1
ATOM 608 C C . SER A 1 79 ? -12.302 -1.632 11.048 1.00 98.12 79 SER A C 1
ATOM 610 O O . SER A 1 79 ? -11.954 -2.616 11.688 1.00 98.12 79 SER A O 1
ATOM 612 N N . MET A 1 80 ? -11.488 -0.602 10.821 1.00 98.00 80 MET A N 1
ATOM 613 C CA . MET A 1 80 ? -10.125 -0.546 11.339 1.00 98.00 80 MET A CA 1
ATOM 614 C C . MET A 1 80 ? -10.109 -0.524 12.872 1.00 98.00 80 MET A C 1
ATOM 616 O O . MET A 1 80 ? -9.355 -1.272 13.485 1.00 98.00 80 MET A O 1
ATOM 620 N N . ALA A 1 81 ? -10.992 0.257 13.504 1.00 97.94 81 ALA A N 1
ATOM 621 C CA . ALA A 1 81 ? -11.140 0.259 14.960 1.00 97.94 81 ALA A CA 1
ATOM 622 C C . ALA A 1 81 ? -11.497 -1.133 15.512 1.00 97.94 81 ALA A C 1
ATOM 624 O O . ALA A 1 81 ? -10.935 -1.549 16.523 1.00 97.94 81 ALA A O 1
ATOM 625 N N . TYR A 1 82 ? -12.372 -1.877 14.824 1.00 97.06 82 TYR A N 1
ATOM 626 C CA . TYR A 1 82 ? -12.668 -3.269 15.169 1.00 97.06 82 TYR A CA 1
ATOM 627 C C . TYR A 1 82 ? -11.429 -4.167 15.043 1.00 97.06 82 TYR A C 1
ATOM 629 O O . TYR A 1 82 ? -11.089 -4.865 15.995 1.00 97.06 82 TYR A O 1
ATOM 637 N N . TYR A 1 83 ? -10.711 -4.127 13.919 1.00 97.19 83 TYR A N 1
ATOM 638 C CA . TYR A 1 83 ? -9.543 -4.994 13.730 1.00 97.19 83 TYR A CA 1
ATOM 639 C C . TYR A 1 83 ? -8.380 -4.665 14.669 1.00 97.19 83 TYR A C 1
ATOM 641 O O . TYR A 1 83 ? -7.688 -5.575 15.113 1.00 97.19 83 TYR A O 1
ATOM 649 N N . ASN A 1 84 ? -8.223 -3.405 15.074 1.00 97.00 84 ASN A N 1
ATOM 650 C CA . ASN A 1 84 ? -7.272 -3.026 16.121 1.00 97.00 84 ASN A CA 1
ATOM 651 C C . ASN A 1 84 ? -7.585 -3.689 17.477 1.00 97.00 84 ASN A C 1
ATOM 653 O O . ASN A 1 84 ? -6.672 -3.908 18.268 1.00 97.00 84 ASN A O 1
ATOM 657 N N . SER A 1 85 ? -8.851 -4.035 17.741 1.00 96.19 85 SER A N 1
ATOM 658 C CA . SER A 1 85 ? -9.259 -4.800 18.931 1.00 96.19 85 SER A CA 1
ATOM 659 C C . SER A 1 85 ? -9.165 -6.323 18.761 1.00 96.19 85 SER A C 1
ATOM 661 O O . SER A 1 85 ? -9.235 -7.051 19.748 1.00 96.19 85 SER A O 1
ATOM 663 N N . GLU A 1 86 ? -8.936 -6.815 17.537 1.00 95.38 86 GLU A N 1
ATOM 664 C CA . GLU A 1 86 ? -8.770 -8.239 17.208 1.00 95.38 86 GLU A CA 1
ATOM 665 C C . GLU A 1 86 ? -7.421 -8.480 16.489 1.00 95.38 86 GLU A C 1
ATOM 667 O O . GLU A 1 86 ? -7.397 -8.793 15.293 1.00 95.38 86 GLU A O 1
ATOM 672 N N . PRO A 1 87 ? -6.274 -8.387 17.197 1.00 94.69 87 PRO A N 1
ATOM 673 C CA . PRO A 1 87 ? -4.945 -8.395 16.576 1.00 94.69 87 PRO A CA 1
ATOM 674 C C . PRO A 1 87 ? -4.646 -9.631 15.723 1.00 94.69 87 PRO A C 1
ATOM 676 O O . PRO A 1 87 ? -3.956 -9.521 14.719 1.00 94.69 87 PRO A O 1
ATOM 679 N N . LYS A 1 88 ? -5.193 -10.802 16.085 1.00 95.94 88 LYS A N 1
ATOM 680 C CA . LYS A 1 88 ? -5.032 -12.035 15.294 1.00 95.94 88 LYS A CA 1
ATOM 681 C C . LYS A 1 88 ? -5.644 -11.902 13.898 1.00 95.94 88 LYS A C 1
ATOM 683 O O . LYS A 1 88 ? -5.033 -12.301 12.919 1.00 95.94 88 LYS A O 1
ATOM 688 N N . VAL A 1 89 ? -6.834 -11.310 13.805 1.00 96.12 89 VAL A N 1
ATOM 689 C CA . VAL A 1 89 ? -7.516 -11.107 12.519 1.00 96.12 89 VAL A CA 1
ATOM 690 C C . VAL A 1 89 ? -6.811 -10.016 11.714 1.00 96.12 89 VAL A C 1
ATOM 692 O O . VAL A 1 89 ? -6.684 -10.125 10.498 1.00 96.12 89 VAL A O 1
ATOM 695 N N . LEU A 1 90 ? -6.320 -8.971 12.385 1.00 97.62 90 LEU A N 1
ATOM 696 C CA . LEU A 1 90 ? -5.546 -7.915 11.737 1.00 97.62 90 LEU A CA 1
ATOM 697 C C . LEU A 1 90 ? -4.224 -8.439 11.151 1.00 97.62 90 LEU A C 1
ATOM 699 O O . LEU A 1 90 ? -3.869 -8.064 10.036 1.00 97.62 90 LEU A O 1
ATOM 703 N N . ASP A 1 91 ? -3.532 -9.331 11.860 1.00 98.19 91 ASP A N 1
ATOM 704 C CA . ASP A 1 91 ? -2.313 -9.997 11.382 1.00 98.19 91 ASP A CA 1
ATOM 705 C C . ASP A 1 91 ? -2.572 -10.841 10.121 1.00 98.19 91 ASP A C 1
ATOM 707 O O . ASP A 1 91 ? -1.845 -10.739 9.130 1.00 98.19 91 ASP A O 1
ATOM 711 N N . GLU A 1 92 ? -3.677 -11.593 10.090 1.00 97.81 92 GLU A N 1
ATOM 712 C CA . GLU A 1 92 ? -4.103 -12.334 8.895 1.00 97.81 92 GLU A CA 1
ATOM 713 C C . GLU A 1 92 ? -4.394 -11.403 7.704 1.00 97.81 92 GLU A C 1
ATOM 715 O O . GLU A 1 92 ? -4.027 -11.707 6.563 1.00 97.81 92 GLU A O 1
ATOM 720 N N . ILE A 1 93 ? -5.028 -10.251 7.954 1.00 98.56 93 ILE A N 1
ATOM 721 C CA . ILE A 1 93 ? -5.273 -9.225 6.929 1.00 98.56 93 ILE A CA 1
ATOM 722 C C . ILE A 1 93 ? -3.942 -8.692 6.392 1.00 98.56 93 ILE A C 1
ATOM 724 O O . ILE A 1 93 ? -3.742 -8.679 5.176 1.00 98.56 93 ILE A O 1
ATOM 728 N N . TYR A 1 94 ? -3.015 -8.289 7.263 1.00 98.50 94 TYR A N 1
ATOM 729 C CA . TYR A 1 94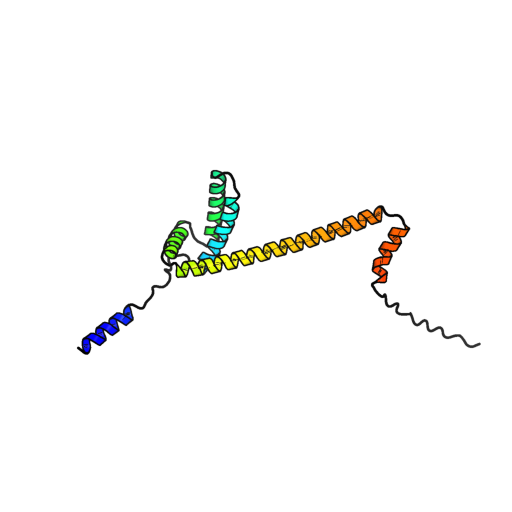 ? -1.726 -7.740 6.834 1.00 98.50 94 TYR A CA 1
ATOM 730 C C . TYR A 1 94 ? -0.824 -8.775 6.161 1.00 98.50 94 TYR A C 1
ATOM 732 O O . TYR A 1 94 ? -0.114 -8.428 5.219 1.00 98.50 94 TYR A O 1
ATOM 740 N N . THR A 1 95 ? -0.906 -10.049 6.544 1.00 98.56 95 THR A N 1
ATOM 741 C CA . THR A 1 95 ? -0.225 -11.140 5.830 1.00 98.56 95 THR A CA 1
ATOM 742 C C . THR A 1 95 ? -0.649 -11.173 4.360 1.00 98.56 95 THR A C 1
ATOM 744 O O . THR A 1 95 ? 0.195 -11.260 3.464 1.00 98.56 95 THR A O 1
ATOM 747 N N . LYS A 1 96 ? -1.952 -11.022 4.084 1.00 98.31 96 LYS A N 1
ATOM 748 C CA . LYS A 1 96 ? -2.480 -10.934 2.712 1.00 98.31 96 LYS A CA 1
ATOM 749 C C . LYS A 1 96 ? -2.043 -9.651 2.004 1.00 98.31 96 LYS A C 1
ATOM 751 O O . LYS A 1 96 ? -1.655 -9.720 0.840 1.00 98.31 96 LYS A O 1
ATOM 756 N N . VAL A 1 97 ? -2.049 -8.510 2.699 1.00 98.56 97 VAL A N 1
ATOM 757 C CA . VAL A 1 97 ? -1.568 -7.222 2.157 1.00 98.56 97 VAL A CA 1
ATOM 758 C C . VAL A 1 97 ? -0.115 -7.340 1.695 1.00 98.56 97 VAL A C 1
ATOM 760 O O . VAL A 1 97 ? 0.206 -7.005 0.557 1.00 98.56 97 VAL A O 1
ATOM 763 N N . VAL A 1 98 ? 0.771 -7.860 2.548 1.00 98.38 98 VAL A N 1
ATOM 764 C CA . VAL A 1 98 ? 2.199 -8.023 2.233 1.00 98.38 98 VAL A CA 1
ATOM 765 C C . VAL A 1 98 ? 2.398 -8.980 1.061 1.00 98.38 98 VAL A C 1
ATOM 767 O O . VAL A 1 98 ? 3.211 -8.700 0.175 1.00 98.38 98 VAL A O 1
ATOM 770 N N . ALA A 1 99 ? 1.656 -10.089 1.026 1.00 98.12 99 ALA A N 1
ATOM 771 C CA . ALA A 1 99 ? 1.714 -11.039 -0.078 1.00 98.12 99 ALA A CA 1
ATOM 772 C C . ALA A 1 99 ? 1.300 -10.394 -1.411 1.00 98.12 99 ALA A C 1
ATOM 774 O O . ALA A 1 99 ? 2.003 -10.554 -2.414 1.00 98.12 99 ALA A O 1
ATOM 775 N N . ASP A 1 100 ? 0.208 -9.625 -1.426 1.00 96.75 100 ASP A N 1
ATOM 776 C CA . ASP A 1 100 ? -0.265 -8.951 -2.636 1.00 96.75 100 ASP A CA 1
ATOM 777 C C . ASP A 1 100 ? 0.713 -7.867 -3.107 1.00 96.75 100 ASP A C 1
ATOM 779 O O . ASP A 1 100 ? 1.141 -7.883 -4.262 1.00 96.75 100 ASP A O 1
ATOM 783 N N . LEU A 1 101 ? 1.183 -6.997 -2.208 1.00 97.31 101 LEU A N 1
ATOM 784 C CA . LEU A 1 101 ? 2.179 -5.972 -2.542 1.00 97.31 101 LEU A CA 1
ATOM 785 C C . LEU A 1 101 ? 3.487 -6.586 -3.061 1.00 97.31 101 LEU A C 1
ATOM 787 O O . LEU A 1 101 ? 4.065 -6.096 -4.035 1.00 97.31 101 LEU A O 1
ATOM 791 N N . SER A 1 102 ? 3.939 -7.690 -2.464 1.00 97.69 102 SER A N 1
ATOM 792 C CA . SER A 1 102 ? 5.134 -8.413 -2.919 1.00 97.69 102 SER A CA 1
ATOM 793 C C . SER A 1 102 ? 4.947 -8.981 -4.324 1.00 97.69 102 SER A C 1
ATOM 795 O O . SER A 1 102 ? 5.838 -8.864 -5.172 1.00 97.69 102 SER A O 1
ATOM 797 N N . ARG A 1 103 ? 3.769 -9.549 -4.606 1.00 97.12 103 ARG A N 1
ATOM 798 C CA . ARG A 1 103 ? 3.406 -10.040 -5.938 1.00 97.12 103 ARG A CA 1
ATOM 799 C C . ARG A 1 103 ? 3.368 -8.904 -6.959 1.00 97.12 103 ARG A C 1
ATOM 801 O O . ARG A 1 103 ? 3.955 -9.044 -8.031 1.00 97.12 103 ARG A O 1
ATOM 808 N N . GLN A 1 104 ? 2.714 -7.788 -6.638 1.00 95.25 104 GLN A N 1
ATOM 809 C CA . GLN A 1 104 ? 2.646 -6.614 -7.513 1.00 95.25 104 GLN A CA 1
ATOM 810 C C . GLN A 1 104 ? 4.049 -6.069 -7.820 1.00 95.25 104 GLN A C 1
ATOM 812 O O . GLN A 1 104 ? 4.395 -5.872 -8.987 1.00 95.25 104 GLN A O 1
ATOM 817 N N . LYS A 1 105 ? 4.905 -5.935 -6.800 1.00 95.94 105 LYS A N 1
ATOM 818 C CA . LYS A 1 105 ? 6.306 -5.520 -6.962 1.00 95.94 105 LYS A CA 1
ATOM 819 C C . LYS A 1 105 ? 7.080 -6.451 -7.896 1.00 95.94 105 LYS A C 1
ATOM 821 O O . LYS A 1 105 ? 7.784 -5.974 -8.782 1.00 95.94 105 LYS A O 1
ATOM 826 N N . ALA A 1 106 ? 6.949 -7.767 -7.729 1.00 96.25 106 ALA A N 1
ATOM 827 C CA . ALA A 1 106 ? 7.644 -8.738 -8.574 1.00 96.25 106 ALA A CA 1
ATOM 828 C C . ALA A 1 106 ? 7.241 -8.623 -10.055 1.00 96.25 106 ALA A C 1
ATOM 830 O O . ALA A 1 106 ? 8.090 -8.752 -10.940 1.00 96.25 106 ALA A O 1
ATOM 831 N N . ILE A 1 107 ? 5.962 -8.343 -10.330 1.00 95.06 107 ILE A N 1
ATOM 832 C CA . ILE A 1 107 ? 5.461 -8.120 -11.693 1.00 95.06 107 ILE A CA 1
ATOM 833 C C . ILE A 1 107 ? 6.114 -6.878 -12.309 1.00 95.06 107 ILE A C 1
ATOM 835 O O . ILE A 1 107 ? 6.645 -6.974 -13.416 1.00 95.06 107 ILE A O 1
ATOM 839 N N . VAL A 1 108 ? 6.131 -5.755 -11.583 1.00 94.12 108 VAL A N 1
ATOM 840 C CA . VAL A 1 108 ? 6.717 -4.486 -12.056 1.00 94.12 108 VAL A CA 1
ATOM 841 C C . VAL A 1 108 ? 8.221 -4.627 -12.312 1.00 94.12 108 VAL A C 1
ATOM 843 O O . VAL A 1 108 ? 8.712 -4.303 -13.390 1.00 94.12 108 VAL A O 1
ATOM 846 N N . VAL A 1 109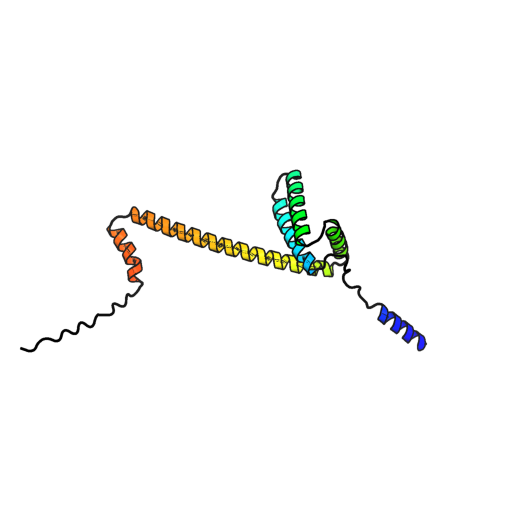 ? 8.965 -5.222 -11.378 1.00 95.19 109 VAL A N 1
ATOM 847 C CA . VAL A 1 109 ? 10.414 -5.443 -11.546 1.00 95.19 109 VAL A CA 1
ATOM 848 C C . VAL A 1 109 ? 10.712 -6.301 -12.778 1.00 95.19 109 VAL A C 1
ATOM 850 O O . VAL A 1 109 ? 11.661 -6.040 -13.527 1.00 95.19 109 VAL A O 1
ATOM 853 N N . LYS A 1 110 ? 9.892 -7.328 -13.026 1.00 93.94 110 LYS A N 1
ATOM 854 C CA . LYS A 1 110 ? 10.034 -8.177 -14.210 1.00 93.94 110 LYS A CA 1
ATOM 855 C C . LYS A 1 110 ? 9.733 -7.402 -15.494 1.00 93.94 110 LYS A C 1
ATOM 857 O O . LYS A 1 110 ? 10.486 -7.547 -16.458 1.00 93.94 110 LYS A O 1
ATOM 862 N N . SER A 1 111 ? 8.674 -6.589 -15.530 1.00 91.44 111 SER A N 1
ATOM 863 C CA . SER A 1 111 ? 8.360 -5.772 -16.712 1.00 91.44 111 SER A CA 1
ATOM 864 C C . SER A 1 111 ? 9.458 -4.759 -17.023 1.00 91.44 111 SER A C 1
ATOM 866 O O . SER A 1 111 ? 9.818 -4.596 -18.193 1.00 91.44 111 SER A O 1
ATOM 868 N N . ASP A 1 112 ? 10.049 -4.152 -15.997 1.00 92.44 112 ASP A N 1
ATOM 869 C CA . ASP A 1 112 ? 11.136 -3.183 -16.152 1.00 92.44 112 ASP A CA 1
ATOM 870 C C . ASP A 1 112 ? 12.395 -3.860 -16.688 1.00 92.44 112 ASP A C 1
ATOM 872 O O . ASP A 1 112 ? 12.998 -3.397 -17.656 1.00 92.44 112 ASP A O 1
ATOM 876 N N . SER A 1 113 ? 12.746 -5.023 -16.137 1.00 92.12 113 SER A N 1
ATOM 877 C CA . SER A 1 113 ? 13.892 -5.818 -16.593 1.00 92.12 113 SER A CA 1
ATOM 878 C C . SER A 1 113 ? 13.765 -6.215 -18.066 1.00 92.12 113 SER A C 1
ATOM 880 O O . SER A 1 113 ? 14.720 -6.101 -18.835 1.00 92.12 113 SER A O 1
ATOM 882 N N . LEU A 1 114 ? 12.571 -6.645 -18.487 1.00 93.00 114 LEU A N 1
ATOM 883 C CA . LEU A 1 114 ? 12.297 -6.992 -19.883 1.00 93.00 114 LEU A CA 1
ATOM 884 C C . LEU A 1 114 ? 12.378 -5.773 -20.806 1.00 93.00 114 LEU A C 1
ATOM 886 O O . LEU A 1 114 ? 12.912 -5.874 -21.912 1.00 93.00 114 LEU A O 1
ATOM 890 N N . SER A 1 115 ? 11.862 -4.629 -20.363 1.00 91.31 115 SER A N 1
ATOM 891 C CA . SER A 1 115 ? 11.906 -3.381 -21.129 1.00 91.31 115 SER A CA 1
ATOM 892 C C . SER A 1 115 ? 13.341 -2.884 -21.283 1.00 91.31 115 SER A C 1
ATOM 894 O O . SER A 1 115 ? 13.780 -2.602 -22.398 1.00 91.31 115 SER A O 1
ATOM 896 N N . ASN A 1 116 ? 14.120 -2.908 -20.204 1.00 92.31 116 ASN A N 1
ATOM 897 C CA . ASN A 1 116 ? 15.532 -2.542 -20.214 1.00 92.31 116 ASN A CA 1
ATOM 898 C C . ASN A 1 116 ? 16.357 -3.473 -21.106 1.00 92.31 116 ASN A C 1
ATOM 900 O O . ASN A 1 116 ? 17.159 -2.994 -21.903 1.00 92.31 116 ASN A O 1
ATOM 904 N N . ALA A 1 117 ? 16.126 -4.789 -21.063 1.00 92.88 117 ALA A N 1
ATOM 905 C CA . ALA A 1 117 ? 16.807 -5.733 -21.951 1.00 92.88 117 ALA A CA 1
ATOM 906 C C . ALA A 1 117 ? 16.512 -5.456 -23.438 1.00 92.88 117 ALA A C 1
ATOM 908 O O . ALA A 1 117 ? 17.415 -5.523 -24.275 1.00 92.88 117 ALA A O 1
ATOM 909 N N . LYS A 1 118 ? 15.264 -5.101 -23.778 1.00 92.06 118 LYS A N 1
ATOM 910 C CA . LYS A 1 118 ? 14.886 -4.702 -25.145 1.00 92.06 118 LYS A CA 1
ATOM 911 C C . LYS A 1 118 ? 15.581 -3.411 -25.569 1.00 92.06 118 LYS A C 1
ATOM 913 O O . LYS A 1 118 ? 16.117 -3.363 -26.674 1.00 92.06 118 LYS A O 1
ATOM 918 N N . ILE A 1 119 ? 15.609 -2.404 -24.696 1.00 93.44 119 ILE A N 1
ATOM 919 C CA . ILE A 1 119 ? 16.280 -1.122 -24.954 1.00 93.44 119 ILE A CA 1
ATOM 920 C C . ILE A 1 119 ? 17.779 -1.343 -25.168 1.00 93.44 119 ILE A C 1
ATOM 922 O O . ILE A 1 119 ? 18.326 -0.870 -26.159 1.00 93.44 119 ILE A O 1
ATOM 926 N N . GLN A 1 120 ? 18.430 -2.127 -24.306 1.00 93.19 120 GLN A N 1
ATOM 927 C CA . GLN A 1 120 ? 19.857 -2.437 -24.421 1.00 93.19 120 GLN A CA 1
ATOM 928 C C . GLN A 1 120 ? 20.180 -3.190 -25.713 1.00 93.19 120 GLN A C 1
ATOM 930 O O . GLN A 1 120 ? 21.161 -2.877 -26.385 1.00 93.19 120 GLN A O 1
ATOM 935 N N . LYS A 1 121 ? 19.334 -4.148 -26.110 1.00 93.94 121 LYS A N 1
ATOM 936 C CA . LYS A 1 121 ? 19.493 -4.858 -27.384 1.00 93.94 121 LYS A CA 1
ATOM 937 C C . LYS A 1 121 ? 19.291 -3.933 -28.586 1.00 93.94 121 LYS A C 1
ATOM 939 O O . LYS A 1 121 ? 20.051 -4.010 -29.542 1.00 93.94 121 LYS A O 1
ATOM 944 N N . ALA A 1 122 ? 18.294 -3.053 -28.558 1.00 92.38 122 ALA A N 1
ATOM 945 C CA . ALA A 1 122 ? 18.079 -2.085 -29.632 1.00 92.38 122 ALA A CA 1
ATOM 946 C C . ALA A 1 122 ? 19.250 -1.095 -29.741 1.00 92.38 122 ALA A C 1
ATOM 948 O O . ALA A 1 122 ? 19.715 -0.805 -30.842 1.00 92.38 122 ALA A O 1
ATOM 949 N N . LEU A 1 123 ? 19.770 -0.634 -28.601 1.00 93.69 123 LEU A N 1
ATOM 950 C CA . LEU A 1 123 ? 20.933 0.244 -28.540 1.00 93.69 123 LEU A CA 1
ATOM 951 C C . LEU A 1 123 ? 22.194 -0.452 -29.063 1.00 93.69 123 LEU A C 1
ATOM 953 O O . LEU A 1 123 ? 22.919 0.134 -29.862 1.00 93.69 123 LEU A O 1
ATOM 957 N N . SER A 1 124 ? 22.442 -1.708 -28.679 1.00 91.94 124 SER A N 1
ATOM 958 C CA . SER A 1 124 ? 23.608 -2.457 -29.163 1.00 91.94 124 SER A CA 1
ATOM 959 C C . SER A 1 124 ? 23.538 -2.734 -30.666 1.00 91.94 124 SER A C 1
ATOM 961 O O . SER A 1 124 ? 24.553 -2.611 -31.354 1.00 91.94 124 SER A O 1
ATOM 963 N N . LEU A 1 125 ? 22.348 -3.030 -31.200 1.00 90.44 125 LEU A N 1
ATOM 964 C CA . LEU A 1 125 ? 22.122 -3.173 -32.640 1.00 90.44 125 LEU A CA 1
ATOM 965 C C . LEU A 1 125 ? 22.349 -1.852 -33.381 1.00 90.44 125 LEU A C 1
ATOM 967 O O . LEU A 1 125 ? 23.020 -1.851 -34.411 1.00 90.44 125 LEU A O 1
ATOM 971 N N . LYS A 1 126 ? 21.850 -0.730 -32.846 1.00 90.94 126 LYS A N 1
ATOM 972 C C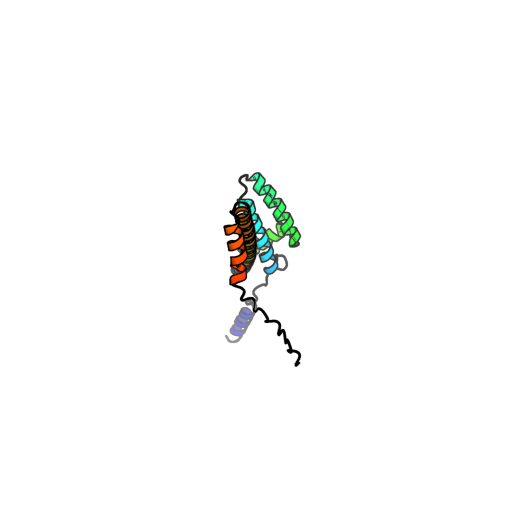A . LYS A 1 126 ? 22.079 0.601 -33.423 1.00 90.94 126 LYS A CA 1
ATOM 973 C C . LYS A 1 126 ? 23.564 0.960 -33.431 1.00 90.94 126 LYS A C 1
ATOM 975 O O . LYS A 1 126 ? 24.080 1.336 -34.475 1.00 90.94 126 LYS A O 1
ATOM 980 N N . ASN A 1 127 ? 24.259 0.771 -32.311 1.00 89.88 127 ASN A N 1
ATOM 981 C CA . ASN A 1 127 ? 25.697 1.022 -32.217 1.00 89.88 127 ASN A CA 1
ATOM 982 C C . ASN A 1 127 ? 26.475 0.152 -33.211 1.00 89.88 127 ASN A C 1
ATOM 984 O O . ASN A 1 127 ? 27.365 0.648 -33.893 1.00 89.88 127 ASN A O 1
ATOM 988 N N . SER A 1 128 ? 26.095 -1.123 -33.347 1.00 86.44 128 SER A N 1
ATOM 989 C CA . SER A 1 128 ? 26.701 -2.026 -34.330 1.00 86.44 128 SER A CA 1
ATOM 990 C C . SER A 1 128 ? 26.473 -1.526 -35.759 1.00 86.44 128 SER A C 1
ATOM 992 O O . SER A 1 128 ? 27.419 -1.468 -36.538 1.00 86.44 128 SER A O 1
ATOM 994 N N . ALA A 1 129 ? 25.252 -1.106 -36.104 1.00 87.88 129 ALA A N 1
ATOM 995 C CA . ALA A 1 129 ? 24.947 -0.532 -37.413 1.00 87.88 129 ALA A CA 1
ATOM 996 C C . ALA A 1 129 ? 25.744 0.759 -37.678 1.00 87.88 129 ALA A C 1
ATOM 998 O O . ALA A 1 129 ? 26.339 0.906 -38.743 1.00 87.88 129 ALA A O 1
ATOM 999 N N . ASP A 1 130 ? 25.829 1.656 -36.695 1.00 88.69 130 ASP A N 1
ATOM 1000 C CA . ASP A 1 130 ? 26.579 2.912 -36.778 1.00 88.69 130 ASP A CA 1
ATOM 1001 C C . ASP A 1 130 ? 28.090 2.690 -36.952 1.00 88.69 130 ASP A C 1
ATOM 1003 O O . ASP A 1 130 ? 28.744 3.445 -37.683 1.00 88.69 130 ASP A O 1
ATOM 1007 N N . SER A 1 131 ? 28.649 1.659 -36.309 1.00 86.06 131 SER A N 1
ATOM 1008 C CA . SER A 1 131 ? 30.034 1.224 -36.515 1.00 86.06 131 SER A CA 1
ATOM 1009 C C . SER A 1 131 ? 30.234 0.643 -37.910 1.00 86.06 131 SER A C 1
ATOM 1011 O O . SER A 1 131 ? 31.213 0.984 -38.569 1.00 86.06 131 SER A O 1
ATOM 1013 N N . LEU A 1 132 ? 29.297 -0.177 -38.398 1.00 84.44 132 LEU A N 1
ATOM 1014 C CA . LEU A 1 132 ? 29.373 -0.724 -39.751 1.00 84.44 132 LEU A CA 1
ATOM 1015 C C . LEU A 1 132 ? 29.324 0.364 -40.803 1.00 84.44 132 LEU A C 1
ATOM 1017 O O . LEU A 1 132 ? 30.126 0.311 -41.719 1.00 84.44 132 LEU A O 1
ATOM 1021 N N . LEU A 1 133 ? 28.449 1.362 -40.687 1.00 85.69 133 LEU A N 1
ATOM 1022 C CA . LEU A 1 133 ? 28.373 2.450 -41.667 1.00 85.69 133 LEU A CA 1
ATOM 1023 C C . LEU A 1 133 ? 29.720 3.172 -41.826 1.00 85.69 133 LEU A C 1
ATOM 1025 O O . LEU A 1 133 ? 30.128 3.460 -42.954 1.00 85.69 133 LEU A O 1
ATOM 1029 N N . ARG A 1 134 ? 30.429 3.383 -40.709 1.00 83.31 134 ARG A N 1
ATOM 1030 C CA . ARG A 1 134 ? 31.720 4.086 -40.638 1.00 83.31 134 ARG A CA 1
ATOM 1031 C C . ARG A 1 134 ? 32.944 3.217 -40.939 1.00 83.31 134 ARG A C 1
ATOM 1033 O O . ARG A 1 134 ? 34.028 3.764 -41.100 1.00 83.31 134 ARG A O 1
ATOM 1040 N N . ALA A 1 135 ? 32.790 1.898 -41.002 1.00 85.25 135 ALA A N 1
ATOM 1041 C CA . ALA A 1 135 ? 33.905 0.984 -41.214 1.00 85.25 135 ALA A CA 1
ATOM 1042 C C . ALA A 1 135 ? 34.349 0.902 -42.684 1.00 85.25 135 ALA A C 1
ATOM 1044 O O . ALA A 1 135 ? 33.572 1.165 -43.615 1.00 85.25 135 ALA A O 1
ATOM 1045 N N . ASP A 1 136 ? 35.599 0.485 -42.886 1.00 85.69 136 ASP A N 1
ATOM 1046 C CA . ASP A 1 136 ? 36.144 0.184 -44.205 1.00 85.69 136 ASP A CA 1
ATOM 1047 C C . ASP A 1 136 ? 35.441 -1.039 -44.849 1.00 85.69 136 ASP A C 1
ATOM 1049 O O . ASP A 1 136 ? 34.793 -1.840 -44.158 1.00 85.69 136 ASP A O 1
ATOM 1053 N N . PRO A 1 137 ? 35.520 -1.193 -46.184 1.00 83.25 137 PRO A N 1
ATOM 1054 C CA . PRO A 1 137 ? 34.855 -2.283 -46.896 1.00 83.25 137 PRO A CA 1
ATOM 1055 C C . PRO A 1 137 ? 35.274 -3.694 -46.452 1.00 83.25 137 PRO A C 1
ATOM 1057 O O . PRO A 1 137 ? 34.416 -4.579 -46.408 1.00 83.25 137 PRO A O 1
ATOM 1060 N N . GLU A 1 138 ? 36.541 -3.927 -46.083 1.00 83.06 138 GLU A N 1
ATOM 1061 C CA . GLU A 1 138 ? 36.984 -5.256 -45.634 1.00 83.06 138 GLU A CA 1
ATOM 1062 C C . GLU A 1 138 ? 36.367 -5.624 -44.284 1.00 83.06 138 GLU A C 1
ATOM 1064 O O . GLU A 1 138 ? 35.933 -6.764 -44.080 1.00 83.06 138 GLU A O 1
ATOM 1069 N N . TYR A 1 139 ? 36.298 -4.670 -43.353 1.00 78.94 139 TYR A N 1
ATOM 1070 C CA . TYR A 1 139 ? 35.658 -4.878 -42.056 1.00 78.94 139 TYR A CA 1
ATOM 1071 C C . TYR A 1 139 ? 34.164 -5.188 -42.202 1.00 78.94 139 TYR A C 1
ATOM 1073 O O . TYR A 1 139 ? 33.666 -6.119 -41.563 1.00 78.94 139 TYR A O 1
ATOM 1081 N N . LYS A 1 140 ? 33.452 -4.465 -43.079 1.00 80.56 140 LYS A N 1
ATOM 1082 C CA . LYS A 1 140 ? 32.032 -4.719 -43.390 1.00 80.56 140 LYS A CA 1
ATOM 1083 C C . LYS A 1 140 ? 31.814 -6.152 -43.878 1.00 80.56 140 LYS A C 1
ATOM 1085 O O . LYS A 1 140 ? 30.946 -6.848 -43.352 1.00 80.56 140 LYS A O 1
ATOM 1090 N N . ILE A 1 141 ? 32.628 -6.608 -44.833 1.00 78.94 141 ILE A N 1
ATOM 1091 C CA . ILE A 1 141 ? 32.562 -7.973 -45.374 1.00 78.94 141 ILE A CA 1
ATOM 1092 C C . ILE A 1 141 ? 32.825 -8.998 -44.265 1.00 78.94 141 ILE A C 1
ATOM 1094 O O . ILE A 1 141 ? 32.017 -9.904 -44.067 1.00 78.94 141 ILE A O 1
ATOM 1098 N N . ARG A 1 142 ? 33.896 -8.835 -43.476 1.00 80.19 142 ARG A N 1
ATOM 1099 C CA . ARG A 1 142 ? 34.209 -9.752 -42.365 1.00 80.19 142 ARG A CA 1
ATOM 1100 C C . ARG A 1 142 ? 33.102 -9.813 -41.314 1.00 80.19 142 ARG A C 1
ATOM 1102 O O . ARG A 1 142 ? 32.813 -10.897 -40.815 1.00 80.19 142 ARG A O 1
ATOM 1109 N N . PHE A 1 143 ? 32.473 -8.687 -40.981 1.00 78.06 143 PHE A N 1
ATOM 1110 C CA . PHE A 1 143 ? 31.379 -8.648 -40.010 1.00 78.06 143 PHE A CA 1
ATOM 1111 C C . PHE A 1 143 ? 30.124 -9.366 -40.520 1.00 78.06 143 PHE A C 1
ATOM 1113 O O . PHE A 1 143 ? 29.564 -10.187 -39.796 1.00 78.06 143 PHE A O 1
ATOM 1120 N N . LEU A 1 144 ? 29.711 -9.117 -41.768 1.00 77.56 144 LEU A N 1
ATOM 1121 C CA . LEU A 1 144 ? 28.562 -9.795 -42.385 1.00 77.56 144 LEU A CA 1
ATOM 1122 C C . LEU A 1 144 ? 28.799 -11.308 -42.539 1.00 77.56 144 LEU A C 1
ATOM 1124 O O . LEU A 1 144 ? 27.873 -12.103 -42.373 1.00 77.56 144 LEU A O 1
ATOM 1128 N N . LEU A 1 145 ? 30.049 -11.713 -42.790 1.00 77.50 145 LEU A N 1
ATOM 1129 C CA . LEU A 1 145 ? 30.452 -13.119 -42.891 1.00 77.50 145 LEU A CA 1
ATOM 1130 C C . LEU A 1 145 ? 30.599 -13.825 -41.525 1.00 77.50 145 LEU A C 1
ATOM 1132 O O . LEU A 1 145 ? 30.621 -15.056 -41.442 1.00 77.50 145 LEU A O 1
ATOM 1136 N N . LYS A 1 146 ? 30.683 -13.069 -40.423 1.00 71.56 146 LYS A N 1
ATOM 1137 C CA . LYS A 1 146 ? 30.898 -13.612 -39.070 1.00 71.56 146 LYS A CA 1
ATOM 1138 C C . LYS A 1 146 ? 29.706 -14.420 -38.549 1.00 71.56 146 LYS A C 1
ATOM 1140 O O . LYS A 1 146 ? 29.907 -15.362 -37.788 1.00 71.56 146 LYS A O 1
ATOM 1145 N N . ASP A 1 147 ? 28.487 -14.087 -38.972 1.00 57.84 147 ASP A N 1
ATOM 1146 C CA . ASP A 1 147 ? 27.263 -14.806 -38.575 1.00 57.84 147 ASP A CA 1
ATOM 1147 C C . ASP A 1 147 ? 26.943 -15.989 -39.510 1.00 57.84 147 ASP A C 1
ATOM 1149 O O . ASP A 1 147 ? 26.357 -16.992 -39.096 1.00 57.84 147 ASP A O 1
ATOM 1153 N N . THR A 1 148 ? 27.400 -15.929 -40.764 1.00 55.38 148 THR A N 1
ATOM 1154 C CA . THR A 1 148 ? 27.231 -17.004 -41.758 1.00 55.38 148 THR A CA 1
ATOM 1155 C C . THR A 1 148 ? 28.147 -18.202 -41.509 1.00 55.38 148 THR A C 1
ATOM 1157 O O . THR A 1 148 ? 27.837 -19.296 -41.961 1.00 55.38 148 THR A O 1
ATOM 1160 N N . THR A 1 149 ? 29.236 -18.038 -40.754 1.00 53.06 149 THR A N 1
ATOM 1161 C CA . THR A 1 149 ? 30.201 -19.116 -40.457 1.00 53.06 149 THR A CA 1
ATOM 1162 C C . THR A 1 149 ? 29.810 -20.000 -39.265 1.00 53.06 149 THR A C 1
ATOM 1164 O O . THR A 1 149 ? 30.309 -21.118 -39.153 1.00 53.06 149 THR A O 1
ATOM 1167 N N . LYS A 1 150 ? 28.894 -19.553 -38.388 1.00 50.31 150 LYS A N 1
ATOM 1168 C CA . LYS A 1 150 ? 28.371 -20.361 -37.261 1.00 50.31 150 LYS A CA 1
ATOM 1169 C C . LYS A 1 150 ? 27.129 -21.175 -37.601 1.00 50.31 150 LYS A C 1
ATOM 1171 O O . LYS A 1 150 ? 26.904 -22.222 -36.995 1.00 50.31 150 LYS A O 1
ATOM 1176 N N . LYS A 1 151 ? 26.329 -20.738 -38.573 1.00 48.84 151 LYS A N 1
ATOM 1177 C CA . LYS A 1 151 ? 25.377 -21.635 -39.225 1.00 48.84 151 LYS A CA 1
ATOM 1178 C C . LYS A 1 151 ? 26.198 -22.472 -40.190 1.00 48.84 151 LYS A C 1
ATOM 1180 O O . LYS A 1 151 ? 26.581 -21.986 -41.244 1.00 48.84 151 LYS A O 1
ATOM 1185 N N . LYS A 1 152 ? 26.469 -23.727 -39.837 1.00 44.84 152 LYS A N 1
ATOM 1186 C CA . LYS A 1 152 ? 26.792 -24.737 -40.841 1.00 44.84 152 LYS A CA 1
ATOM 1187 C C . LYS A 1 152 ? 25.609 -24.743 -41.812 1.00 44.84 152 LYS A C 1
ATOM 1189 O O . LYS A 1 152 ? 24.562 -25.309 -41.519 1.00 44.84 152 LYS A O 1
ATOM 1194 N N . ILE A 1 153 ? 25.714 -23.976 -42.894 1.00 50.12 153 ILE A N 1
ATOM 1195 C CA . ILE A 1 153 ? 24.823 -24.117 -44.032 1.00 50.12 153 ILE A CA 1
ATOM 1196 C C . ILE A 1 153 ? 25.222 -25.478 -44.568 1.00 50.12 153 ILE A C 1
ATOM 1198 O O . ILE A 1 153 ? 26.284 -25.616 -45.174 1.00 50.12 153 ILE A O 1
ATOM 1202 N N . ASP A 1 154 ? 24.437 -26.502 -44.245 1.00 44.03 154 ASP A N 1
ATOM 1203 C CA . ASP A 1 154 ? 24.511 -27.753 -44.972 1.00 44.03 154 ASP A CA 1
ATOM 1204 C C . ASP A 1 154 ? 24.160 -27.386 -46.416 1.00 44.03 154 ASP A C 1
ATOM 1206 O O . ASP A 1 154 ? 22.994 -27.254 -46.788 1.00 44.03 154 ASP A O 1
ATOM 1210 N N . PHE A 1 155 ? 25.190 -27.107 -47.217 1.00 42.88 155 PHE A N 1
ATOM 1211 C CA . PHE A 1 155 ? 25.072 -27.103 -48.658 1.00 42.88 155 PHE A CA 1
ATOM 1212 C C . PHE A 1 155 ? 24.611 -28.511 -49.002 1.00 42.88 155 PHE A C 1
ATOM 1214 O O . PHE A 1 155 ? 25.407 -29.450 -49.045 1.00 42.88 155 PHE A O 1
ATOM 1221 N N . ILE A 1 156 ? 23.302 -28.665 -49.188 1.00 46.59 156 ILE A N 1
ATOM 1222 C CA . ILE A 1 156 ? 22.749 -29.789 -49.921 1.00 46.59 156 ILE A CA 1
ATOM 1223 C C . ILE A 1 156 ? 23.473 -29.724 -51.256 1.00 46.59 156 ILE A C 1
ATOM 1225 O O . ILE A 1 156 ? 23.213 -28.827 -52.056 1.00 46.59 156 ILE A O 1
ATOM 1229 N N . GLN A 1 157 ? 24.448 -30.609 -51.455 1.00 34.84 157 GLN A N 1
ATOM 1230 C CA . GLN A 1 157 ? 25.072 -30.754 -52.754 1.00 34.84 157 GLN A CA 1
ATOM 1231 C C . GLN A 1 157 ? 23.938 -31.109 -53.715 1.00 34.84 157 GLN A C 1
ATOM 1233 O O . GLN A 1 157 ? 23.303 -32.153 -53.520 1.00 34.84 157 GLN A O 1
ATOM 1238 N N . PRO A 1 158 ? 23.616 -30.271 -54.715 1.00 42.81 158 PRO A N 1
ATOM 1239 C CA . PRO A 1 158 ? 22.710 -30.721 -55.746 1.00 42.81 158 PRO A CA 1
ATOM 1240 C C . PRO A 1 158 ? 23.389 -31.928 -56.391 1.00 42.81 158 PRO A C 1
ATOM 1242 O O . PRO A 1 158 ? 24.509 -31.823 -56.893 1.00 42.81 158 PRO A O 1
ATOM 1245 N N . LYS A 1 159 ? 22.736 -33.094 -56.336 1.00 40.50 159 LYS A N 1
ATOM 1246 C CA . LYS A 1 159 ? 23.114 -34.250 -57.151 1.00 40.50 159 LYS A CA 1
ATOM 1247 C C . LYS A 1 159 ? 22.908 -33.850 -58.611 1.00 40.50 159 LYS A C 1
ATOM 1249 O O . LYS A 1 159 ? 21.870 -34.127 -59.203 1.00 40.50 159 LYS A O 1
ATOM 1254 N N . MET A 1 160 ? 23.893 -33.175 -59.186 1.00 38.22 160 MET A N 1
ATOM 1255 C CA . MET A 1 160 ? 24.015 -33.037 -60.626 1.00 38.22 160 MET A CA 1
ATOM 1256 C C . MET A 1 160 ? 24.479 -34.398 -61.134 1.00 38.22 160 MET A C 1
ATOM 1258 O O . MET A 1 160 ? 25.669 -34.689 -61.200 1.00 38.22 160 MET A O 1
ATOM 1262 N N . VAL A 1 161 ? 23.514 -35.274 -61.416 1.00 48.28 161 VAL A N 1
ATOM 1263 C CA . VAL A 1 161 ? 23.768 -36.516 -62.143 1.00 48.28 161 VAL A CA 1
ATOM 1264 C C . VAL A 1 161 ? 23.966 -36.126 -63.601 1.00 48.28 161 VAL A C 1
ATOM 1266 O O . VAL A 1 161 ? 23.012 -36.071 -64.373 1.00 48.28 161 VAL A O 1
ATOM 1269 N N 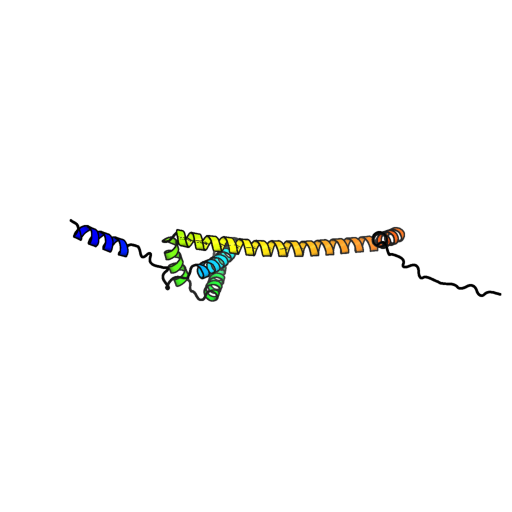. TYR A 1 162 ? 25.205 -35.814 -63.974 1.00 44.91 162 TYR A N 1
ATOM 1270 C CA . TYR A 1 162 ? 25.576 -35.801 -65.380 1.00 44.91 162 TYR A CA 1
ATOM 1271 C C . TYR A 1 162 ? 25.784 -37.247 -65.820 1.00 44.91 162 TYR A C 1
ATOM 1273 O O . TYR A 1 162 ? 26.654 -37.952 -65.312 1.00 44.91 162 TYR A O 1
ATOM 1281 N N . LYS A 1 163 ? 24.932 -37.703 -66.735 1.00 49.56 163 LYS A N 1
ATOM 1282 C CA . LYS A 1 163 ? 25.113 -38.968 -67.437 1.00 49.56 163 LYS A CA 1
ATOM 1283 C C . LYS A 1 163 ? 25.894 -38.633 -68.700 1.00 49.56 163 LYS A C 1
ATOM 1285 O O . LYS A 1 163 ? 25.359 -37.943 -69.564 1.00 49.56 163 LYS A O 1
ATOM 1290 N N . GLU A 1 164 ? 27.152 -39.056 -68.779 1.00 43.59 164 GLU A N 1
ATOM 1291 C CA . GLU A 1 164 ? 27.914 -38.883 -70.015 1.00 43.59 164 GLU A CA 1
ATOM 1292 C C . GLU A 1 164 ? 27.193 -39.601 -71.168 1.00 43.59 164 GLU A C 1
ATOM 1294 O O . GLU A 1 164 ? 26.785 -40.763 -71.010 1.00 43.59 164 GLU A O 1
ATOM 1299 N N . PRO A 1 165 ? 26.992 -38.938 -72.319 1.00 48.34 165 PRO A N 1
ATOM 1300 C CA . PRO A 1 165 ? 26.536 -39.621 -73.513 1.00 48.34 165 PRO A CA 1
ATOM 1301 C C . PRO A 1 165 ? 27.665 -40.528 -74.005 1.00 48.34 165 PRO A C 1
ATOM 1303 O O . PRO A 1 165 ? 28.766 -40.072 -74.294 1.00 48.34 165 PRO A O 1
ATOM 1306 N N . LYS A 1 166 ? 27.382 -41.829 -74.098 1.00 49.75 166 LYS A N 1
ATOM 1307 C CA . LYS A 1 166 ? 28.252 -42.754 -74.820 1.00 49.75 166 LYS A CA 1
ATOM 1308 C C . LYS A 1 166 ? 28.133 -42.460 -76.311 1.00 49.75 166 LYS A C 1
ATOM 1310 O O . LYS A 1 166 ? 27.077 -42.755 -76.869 1.00 49.75 166 LYS A O 1
ATOM 1315 N N . LEU A 1 167 ? 29.201 -41.937 -76.905 1.00 45.25 167 LEU A N 1
ATOM 1316 C CA . LEU A 1 167 ? 29.685 -42.254 -78.253 1.00 45.25 167 LEU A CA 1
ATOM 1317 C C . LEU A 1 167 ? 31.103 -41.706 -78.420 1.00 45.25 167 LEU A C 1
ATOM 1319 O O . LEU A 1 167 ? 31.275 -40.479 -78.269 1.00 45.25 167 LEU A O 1
#

Foldseek 3Di:
DVVVVVVVVVVVVVVPDDDDDDPLADDLVLLLVLVLQLVVLVVVLVVDPDPVVSVVSSVVSNVVSCVVSVHDPVNNVVNVVVCVVVVVSVVVSVVSSVVVNVVVVVVVVVVVVVVVVVVVVVVVVVVVVVCLVPDDPVVVVCVVVVVVVVPPPPPPPPPPPDDDDDD

pLDDT: mean 85.64, std 17.2, range [34.84, 98.62]

Organism: NCBI:txid430522

Secondary structure (DSSP, 8-state):
-HHHHHHHHHHHHHTT-PPPPPTTSPPHHHHHHHHHHHHHHHHHHHT-S-HHHHHHHHHHHHHHHHHHTT--HHHHHHHHHHHHH-HHHHHHHHHHHHHHHHHHHHHHHHHHHHHHHHHHHHHHHHHHHHHHHHS-HHHHHHHHHHHHTTS----------------

InterPro domains:
  IPR025381 Domain of unknown function DUF4296 [PF14129] (22-105)

Radius of gyration: 35.31 Å; chains: 1; bounding box: 64×63×123 Å